Protein AF-A0AB34GG21-F1 (afdb_monomer_lite)

Foldseek 3Di:
DDWDWPPPDPDTHTDDDDDPPQQFPDPDDVCVVVPVPPDDDDDPDDDDDDDDPDDDDQQAAWDDWDADPPQQWIWTFGQQQKIWIWHAFQAKDWAHAAEAEAELCPVPPDDDDPDDDDTHTDPGTTIDGGTTGTRYIYHYPPRHGWPDWDDDVVQQWIWIDGPRGIDIDRPPD

Radius of gyration: 18.54 Å; chains: 1; bounding box: 62×38×42 Å

InterPro domains:
  IPR000664 Lethal(2) giant larvae protein [PR00962] (70-88)
  IPR000664 Lethal(2) giant larvae protein [PR00962] (107-126)
  IPR000664 Lethal(2) giant larvae protein [PR00962] (148-172)

Organism: Eschrichtius robustus (NCBI:txid9764)

pLDDT: mean 85.98, std 15.11, range [36.28, 97.5]

Structure (mmCIF, N/CA/C/O backbone):
data_AF-A0AB34GG21-F1
#
_entry.id   AF-A0AB34GG21-F1
#
loop_
_atom_site.group_PDB
_atom_site.id
_atom_site.type_symbol
_atom_site.label_atom_id
_atom_site.label_alt_id
_atom_site.label_comp_id
_atom_site.label_asym_id
_atom_site.label_entity_id
_atom_site.label_seq_id
_atom_site.pdbx_PDB_ins_code
_atom_site.Cartn_x
_atom_site.Cartn_y
_atom_site.Cartn_z
_atom_site.occupancy
_atom_site.B_iso_or_equiv
_atom_site.auth_seq_id
_atom_site.auth_comp_id
_atom_site.auth_asym_id
_atom_site.auth_atom_id
_atom_site.pdbx_PDB_model_num
ATOM 1 N N . MET A 1 1 ? 7.848 -1.510 3.345 1.00 89.69 1 MET A N 1
ATOM 2 C CA . MET A 1 1 ? 8.466 -1.382 2.002 1.00 89.69 1 MET A CA 1
ATOM 3 C C . MET A 1 1 ? 7.875 -2.410 1.040 1.00 89.69 1 MET A C 1
ATOM 5 O O . MET A 1 1 ? 7.811 -3.578 1.404 1.00 89.69 1 MET A O 1
ATOM 9 N N . VAL A 1 2 ? 7.482 -2.003 -0.171 1.00 95.12 2 VAL A N 1
ATOM 10 C CA . VAL A 1 2 ? 7.016 -2.914 -1.241 1.00 95.12 2 VAL A CA 1
ATOM 11 C C . VAL A 1 2 ? 8.140 -3.116 -2.265 1.00 95.12 2 VAL A C 1
ATOM 13 O O . VAL A 1 2 ? 8.852 -2.170 -2.598 1.00 95.12 2 VAL A O 1
ATOM 16 N N . ARG A 1 3 ? 8.326 -4.349 -2.754 1.00 96.00 3 ARG A N 1
ATOM 17 C CA . ARG A 1 3 ? 9.293 -4.687 -3.814 1.00 96.00 3 ARG A CA 1
ATOM 18 C C . ARG A 1 3 ? 8.561 -5.224 -5.033 1.00 96.00 3 ARG A C 1
ATOM 20 O O . ARG A 1 3 ? 7.741 -6.128 -4.897 1.00 96.00 3 ARG A O 1
ATOM 27 N N . PHE A 1 4 ? 8.905 -4.696 -6.196 1.00 96.88 4 PHE A N 1
ATOM 28 C CA . PHE A 1 4 ? 8.400 -5.145 -7.483 1.00 96.88 4 PHE A CA 1
ATOM 29 C C . PHE A 1 4 ? 9.451 -6.038 -8.114 1.00 96.88 4 PHE A C 1
ATOM 31 O O . PHE A 1 4 ? 10.586 -5.609 -8.321 1.00 96.88 4 PHE A O 1
ATOM 38 N N . TRP A 1 5 ? 9.071 -7.275 -8.391 1.00 97.31 5 TRP A N 1
ATOM 39 C CA . TRP A 1 5 ? 9.948 -8.275 -8.976 1.00 97.31 5 TRP A CA 1
ATOM 40 C C . TRP A 1 5 ? 9.419 -8.665 -10.347 1.00 97.31 5 TRP A C 1
ATOM 42 O O . TRP A 1 5 ? 8.212 -8.843 -10.515 1.00 97.31 5 TRP A O 1
ATOM 52 N N . ASP A 1 6 ? 10.319 -8.833 -11.306 1.00 96.81 6 ASP A N 1
ATOM 53 C CA . ASP A 1 6 ? 10.001 -9.517 -12.547 1.00 96.81 6 ASP A CA 1
ATOM 54 C C . ASP A 1 6 ? 9.873 -11.014 -12.261 1.00 96.81 6 ASP A C 1
ATOM 56 O O . ASP A 1 6 ? 10.855 -11.677 -11.929 1.00 96.81 6 ASP A O 1
ATOM 60 N N . ALA A 1 7 ? 8.649 -11.524 -12.364 1.00 95.88 7 ALA A N 1
ATOM 61 C CA . ALA A 1 7 ? 8.321 -12.939 -12.212 1.00 95.88 7 ALA A CA 1
ATOM 62 C C . ALA A 1 7 ? 7.930 -13.599 -13.546 1.00 95.88 7 ALA A C 1
ATOM 64 O O . ALA A 1 7 ? 7.325 -14.668 -13.548 1.00 95.88 7 ALA A O 1
ATOM 65 N N . SER A 1 8 ? 8.229 -12.960 -14.683 1.00 95.31 8 SER A N 1
ATOM 66 C CA . SER A 1 8 ? 7.887 -13.478 -16.013 1.00 95.31 8 SER A CA 1
ATOM 67 C C . SER A 1 8 ? 8.799 -14.619 -16.481 1.00 95.31 8 SER A C 1
ATOM 69 O O . SER A 1 8 ? 8.388 -15.439 -17.302 1.00 95.31 8 SER A O 1
ATOM 71 N N . GLY A 1 9 ? 10.032 -14.673 -15.969 1.00 93.69 9 GLY A N 1
ATOM 72 C CA . GLY A 1 9 ? 11.064 -15.622 -16.381 1.00 93.69 9 GLY A CA 1
ATOM 73 C C . GLY A 1 9 ? 11.494 -16.604 -15.289 1.00 93.69 9 GLY A C 1
ATOM 74 O O . GLY A 1 9 ? 10.813 -16.818 -14.292 1.00 93.69 9 GLY A O 1
ATOM 75 N N . MET A 1 10 ? 12.672 -17.206 -15.486 1.00 93.56 10 MET A N 1
ATOM 76 C CA . MET A 1 10 ? 13.282 -18.136 -14.521 1.00 93.56 10 MET A CA 1
ATOM 77 C C . MET A 1 10 ? 14.021 -17.431 -13.372 1.00 93.56 10 MET A C 1
ATOM 79 O O . MET A 1 10 ? 14.288 -18.050 -12.344 1.00 93.56 10 MET A O 1
ATOM 83 N N . CYS A 1 11 ? 14.356 -16.149 -13.540 1.00 94.06 11 CYS A N 1
ATOM 84 C CA . CYS A 1 11 ? 15.059 -15.343 -12.545 1.00 94.06 11 CYS A CA 1
ATOM 85 C C . CYS A 1 11 ? 14.119 -14.277 -11.980 1.00 94.06 11 CYS A C 1
ATOM 87 O O . CYS A 1 11 ? 13.489 -13.558 -12.750 1.00 94.06 11 CYS A O 1
ATOM 89 N N . LEU A 1 12 ? 14.087 -14.132 -10.653 1.00 95.25 12 LEU A N 1
ATOM 90 C CA . LEU A 1 12 ? 13.394 -13.030 -9.985 1.00 95.25 12 LEU A CA 1
ATOM 91 C C . LEU A 1 12 ? 14.312 -11.809 -9.924 1.00 95.25 12 LEU A C 1
ATOM 93 O O . LEU A 1 12 ? 15.219 -11.745 -9.092 1.00 95.25 12 LEU A O 1
ATOM 97 N N . LEU A 1 13 ? 14.083 -10.846 -10.813 1.00 96.31 13 LEU A N 1
ATOM 98 C CA . LEU A 1 13 ? 14.855 -9.603 -10.868 1.00 96.31 13 LEU A CA 1
ATOM 99 C C . LEU A 1 13 ? 14.106 -8.488 -10.140 1.00 96.31 13 LEU A C 1
ATOM 101 O O . LEU A 1 13 ? 12.915 -8.291 -10.363 1.00 96.31 13 LEU A O 1
ATOM 105 N N . LEU A 1 14 ? 14.789 -7.755 -9.258 1.00 95.50 14 LEU A N 1
ATOM 106 C CA . LEU A 1 14 ? 14.197 -6.595 -8.591 1.00 95.50 14 LEU A CA 1
ATOM 107 C C . LEU A 1 14 ? 14.077 -5.447 -9.599 1.00 95.50 14 LEU A C 1
ATOM 109 O O . LEU A 1 14 ? 15.091 -4.975 -10.105 1.00 95.50 14 LEU A O 1
ATOM 113 N N . LEU A 1 15 ? 12.852 -4.992 -9.856 1.00 96.00 15 LEU A N 1
ATOM 114 C CA . LEU A 1 15 ? 12.556 -3.893 -10.777 1.00 96.00 15 LEU A CA 1
ATOM 115 C C . LEU A 1 15 ? 12.484 -2.549 -10.054 1.00 96.00 15 LEU A C 1
ATOM 117 O O . LEU A 1 15 ? 13.049 -1.562 -10.510 1.00 96.00 15 LEU A O 1
ATOM 121 N N . TYR A 1 16 ? 11.781 -2.509 -8.920 1.00 95.31 16 TYR A N 1
ATOM 122 C CA . TYR A 1 16 ? 11.520 -1.267 -8.196 1.00 95.31 16 TYR A CA 1
ATOM 123 C C . TYR A 1 16 ? 11.315 -1.514 -6.696 1.00 95.31 16 TYR A C 1
ATOM 125 O O . TYR A 1 16 ? 10.812 -2.560 -6.268 1.00 95.31 16 TYR A O 1
ATOM 133 N N . LYS A 1 17 ? 11.708 -0.530 -5.884 1.00 94.50 17 LYS A N 1
ATOM 134 C CA . LYS A 1 17 ? 11.555 -0.508 -4.426 1.00 94.50 17 LYS A CA 1
ATOM 135 C C . LYS A 1 17 ? 10.730 0.719 -4.047 1.00 94.50 17 LYS A C 1
ATOM 137 O O . LYS A 1 17 ? 11.189 1.841 -4.208 1.00 94.50 17 LYS A O 1
ATOM 142 N N . LEU A 1 18 ? 9.564 0.483 -3.456 1.00 93.88 18 LEU A N 1
ATOM 143 C CA . LEU A 1 18 ? 8.730 1.528 -2.873 1.00 93.88 18 LEU A CA 1
ATOM 144 C C . LEU A 1 18 ? 8.987 1.620 -1.368 1.00 93.88 18 LEU A C 1
ATOM 146 O O . LEU A 1 18 ? 8.683 0.684 -0.610 1.00 93.88 18 LEU A O 1
ATOM 150 N N . SER A 1 19 ? 9.513 2.763 -0.931 1.00 91.25 19 SER A N 1
ATOM 151 C CA . SER A 1 19 ? 9.558 3.110 0.486 1.00 91.25 19 SER A CA 1
ATOM 152 C C . SER A 1 19 ? 8.229 3.713 0.908 1.00 91.25 19 SER A C 1
ATOM 154 O O . SER A 1 19 ? 7.774 4.704 0.362 1.00 91.25 19 SER A O 1
ATOM 156 N N . THR A 1 20 ? 7.604 3.107 1.907 1.00 86.38 20 THR A N 1
ATOM 157 C CA . THR A 1 20 ? 6.318 3.560 2.437 1.00 86.38 20 THR A CA 1
ATOM 158 C C . THR A 1 20 ? 6.515 4.408 3.704 1.00 86.38 20 THR A C 1
ATOM 160 O O . THR A 1 20 ? 5.563 4.918 4.271 1.00 86.38 20 THR A O 1
ATOM 163 N N . VAL A 1 21 ? 7.745 4.581 4.183 1.00 86.00 21 VAL A N 1
ATOM 164 C CA . VAL A 1 21 ? 8.029 5.306 5.433 1.00 86.00 21 VAL A CA 1
ATOM 165 C C . VAL A 1 21 ? 7.921 6.825 5.284 1.00 86.00 21 VAL A C 1
ATOM 167 O O . VAL A 1 21 ? 7.559 7.489 6.243 1.00 86.00 21 VAL A O 1
ATOM 170 N N . GLN A 1 22 ? 8.161 7.362 4.084 1.00 82.19 22 GLN A N 1
ATOM 171 C CA . GLN A 1 22 ? 8.333 8.803 3.830 1.00 82.19 22 GLN A CA 1
ATOM 172 C C . GLN A 1 22 ? 7.126 9.681 4.203 1.00 82.19 22 GLN A C 1
ATOM 174 O O . GLN A 1 22 ? 7.270 10.887 4.352 1.00 82.19 22 GLN A O 1
ATOM 179 N N . VAL A 1 23 ? 5.943 9.086 4.357 1.00 83.25 23 VAL A N 1
ATOM 180 C CA . VAL A 1 23 ? 4.718 9.799 4.749 1.00 83.25 23 VAL A CA 1
ATOM 181 C C . VAL A 1 23 ? 4.548 9.951 6.263 1.00 83.25 23 VAL A C 1
ATOM 183 O O . VAL A 1 23 ? 3.614 10.625 6.686 1.00 83.25 23 VAL A O 1
ATOM 186 N N . PHE A 1 24 ? 5.415 9.344 7.081 1.00 84.94 24 PHE A N 1
ATOM 187 C CA . PHE A 1 24 ? 5.399 9.508 8.537 1.00 84.94 24 PHE A CA 1
ATOM 188 C C . PHE A 1 24 ? 6.595 10.293 9.025 1.00 84.94 24 PHE A C 1
ATOM 190 O O . PHE A 1 24 ? 7.689 10.222 8.465 1.00 84.94 24 PHE A O 1
ATOM 197 N N . LEU A 1 25 ? 6.382 10.952 10.157 1.00 78.94 25 LEU A N 1
ATOM 198 C CA . LEU A 1 25 ? 7.449 11.476 10.981 1.00 78.94 25 LEU A CA 1
ATOM 199 C C . LEU A 1 25 ? 8.193 10.295 11.605 1.00 78.94 25 LEU A C 1
ATOM 201 O O . LEU A 1 25 ? 7.821 9.771 12.653 1.00 78.94 25 LEU A O 1
ATOM 205 N N . THR A 1 26 ? 9.252 9.846 10.945 1.00 63.78 26 THR A N 1
ATOM 206 C CA . THR A 1 26 ? 10.266 9.038 11.610 1.00 63.78 26 THR A CA 1
ATOM 207 C C . THR A 1 26 ? 11.125 9.958 12.463 1.00 63.78 26 THR A C 1
ATOM 209 O O . THR A 1 26 ? 11.638 10.944 11.949 1.00 63.78 26 THR A O 1
ATOM 212 N N . ASN A 1 27 ? 11.379 9.597 13.725 1.00 51.44 27 ASN A N 1
ATOM 213 C CA . ASN A 1 27 ? 12.387 10.246 14.590 1.00 51.44 27 ASN A CA 1
ATOM 214 C C . ASN A 1 27 ? 13.830 10.144 14.042 1.00 51.44 27 ASN A C 1
ATOM 216 O O . ASN A 1 27 ? 14.798 10.405 14.747 1.00 51.44 27 ASN A O 1
ATOM 220 N N . THR A 1 28 ? 13.987 9.696 12.802 1.00 45.62 28 THR A N 1
ATOM 221 C CA . THR A 1 28 ? 15.241 9.611 12.077 1.00 45.62 28 THR A CA 1
ATOM 222 C C . THR A 1 28 ? 15.308 10.831 11.173 1.00 45.62 28 THR A C 1
ATOM 224 O O . THR A 1 28 ? 14.903 10.787 10.012 1.00 45.62 28 THR A O 1
ATOM 227 N N . ASP A 1 29 ? 15.793 11.941 11.724 1.00 36.28 29 ASP A N 1
ATOM 228 C CA . ASP A 1 29 ? 16.274 13.033 10.892 1.00 36.28 29 ASP A CA 1
ATOM 229 C C . ASP A 1 29 ? 17.325 12.459 9.922 1.00 36.28 29 ASP A C 1
ATOM 231 O O . ASP A 1 29 ? 18.296 11.833 10.367 1.00 36.28 29 ASP A O 1
ATOM 235 N N . PRO A 1 30 ? 17.199 12.658 8.598 1.00 46.41 30 PRO A N 1
ATOM 236 C CA . PRO A 1 30 ? 18.233 12.233 7.656 1.00 46.41 30 PRO A CA 1
ATOM 237 C C . PRO A 1 30 ? 19.583 12.920 7.937 1.00 46.41 30 PRO A C 1
ATOM 239 O O . PRO A 1 30 ? 20.629 12.417 7.517 1.00 46.41 30 PRO A O 1
ATOM 242 N N . SER A 1 31 ? 19.587 14.028 8.692 1.00 38.97 31 SER A N 1
ATOM 243 C CA . SER A 1 31 ? 20.798 14.740 9.100 1.00 38.97 31 SER A CA 1
ATOM 244 C C . SER A 1 31 ? 21.644 14.008 10.142 1.00 38.97 31 SER A C 1
ATOM 246 O O . SER A 1 31 ? 22.850 14.227 10.146 1.00 38.97 31 SER A O 1
ATOM 248 N N . GLU A 1 32 ? 21.106 13.078 10.940 1.00 39.16 32 GLU A N 1
ATOM 249 C CA . GLU A 1 32 ? 21.939 12.307 11.886 1.00 39.16 32 GLU A CA 1
ATOM 250 C C . GLU A 1 32 ? 22.839 11.272 11.185 1.00 39.16 32 GLU A C 1
ATOM 252 O O . GLU A 1 32 ? 23.802 10.782 11.770 1.00 39.16 32 GLU A O 1
ATOM 257 N N . SER A 1 33 ? 22.595 10.982 9.900 1.00 42.91 33 SER A N 1
ATOM 258 C CA . SER A 1 33 ? 23.515 10.175 9.084 1.00 42.91 33 SER A CA 1
ATOM 259 C C . SER A 1 33 ? 24.658 10.985 8.456 1.00 42.91 33 SER A C 1
ATOM 261 O O . SER A 1 33 ? 25.633 10.400 7.986 1.00 42.91 33 SER A O 1
ATOM 263 N N . LEU A 1 34 ? 24.569 12.322 8.469 1.00 40.19 34 LEU A N 1
ATOM 264 C CA . LEU A 1 34 ? 25.547 13.223 7.845 1.00 40.19 34 LEU A CA 1
ATOM 265 C C . LEU A 1 34 ? 26.278 14.136 8.844 1.00 40.19 34 LEU A C 1
ATOM 267 O O . LEU A 1 34 ? 27.297 14.720 8.488 1.00 40.19 34 LEU A O 1
ATOM 271 N N . THR A 1 35 ? 25.861 14.204 10.112 1.00 40.12 35 THR A N 1
ATOM 272 C CA . THR A 1 35 ? 26.592 14.923 11.177 1.00 40.12 35 THR A CA 1
ATOM 273 C C . THR A 1 35 ? 27.432 14.015 12.079 1.00 40.12 35 THR A C 1
ATOM 275 O O . THR A 1 35 ? 27.603 14.291 13.260 1.00 40.12 35 THR A O 1
ATOM 278 N N . ALA A 1 36 ? 28.054 12.981 11.508 1.00 40.88 36 ALA A N 1
ATOM 279 C CA . ALA A 1 36 ? 29.342 12.475 12.006 1.00 40.88 36 ALA A CA 1
ATOM 280 C C . ALA A 1 36 ? 30.531 13.191 11.327 1.00 40.88 36 ALA A C 1
ATOM 282 O O . ALA A 1 36 ? 31.670 12.734 11.374 1.00 40.88 36 ALA A O 1
ATOM 283 N N . GLN A 1 37 ? 30.286 14.323 10.661 1.00 45.41 37 GLN A N 1
ATOM 284 C CA . GLN A 1 37 ? 31.323 15.142 10.045 1.00 45.41 37 GLN A CA 1
ATOM 285 C C . GLN A 1 37 ? 31.981 16.025 11.114 1.00 45.41 37 GLN A C 1
ATOM 287 O O . GLN A 1 37 ? 31.679 17.209 11.242 1.00 45.41 37 GLN A O 1
ATOM 292 N N . GLY A 1 38 ? 32.849 15.429 11.935 1.00 46.41 38 GLY A N 1
ATOM 293 C CA . GLY A 1 38 ? 33.494 16.182 13.008 1.00 46.41 38 GLY A CA 1
ATOM 294 C C . GLY A 1 38 ? 34.462 15.449 13.929 1.00 46.41 38 GLY A C 1
ATOM 295 O O . GLY A 1 38 ? 34.803 16.033 14.950 1.00 46.41 38 GLY A O 1
ATOM 296 N N . GLN A 1 39 ? 34.922 14.233 13.619 1.00 41.88 39 GLN A N 1
ATOM 297 C CA . GLN A 1 39 ? 36.098 13.656 14.276 1.00 41.88 39 GLN A CA 1
ATOM 298 C C . GLN A 1 39 ? 36.874 12.764 13.300 1.00 41.88 39 GLN A C 1
ATOM 300 O O . GLN A 1 39 ? 36.318 11.949 12.573 1.00 41.88 39 GLN A O 1
ATOM 305 N N . ASP A 1 40 ? 38.166 13.035 13.248 1.00 57.38 40 ASP A N 1
ATOM 306 C CA . ASP A 1 40 ? 39.187 12.494 12.366 1.00 57.38 40 ASP A CA 1
ATOM 307 C C . ASP A 1 40 ? 39.399 10.994 12.650 1.00 57.38 40 ASP A C 1
ATOM 309 O O . ASP A 1 40 ? 40.005 10.662 13.662 1.00 57.38 40 ASP A O 1
ATOM 313 N N . GLU A 1 41 ? 38.897 10.074 11.813 1.00 51.22 41 GLU A N 1
ATOM 314 C CA . GLU A 1 41 ? 39.297 8.660 11.898 1.00 51.22 41 GLU A CA 1
ATOM 315 C C . GLU A 1 41 ? 39.078 7.890 10.584 1.00 51.22 41 GLU A C 1
ATOM 317 O O . GLU A 1 41 ? 37.979 7.781 10.039 1.00 51.22 41 GLU A O 1
ATOM 322 N N . TRP A 1 42 ? 40.168 7.326 10.063 1.00 64.94 42 TRP A N 1
ATOM 323 C CA . TRP A 1 42 ? 40.187 6.417 8.923 1.00 64.94 42 TRP A CA 1
ATOM 324 C C . TRP A 1 42 ? 39.315 5.182 9.175 1.00 64.94 42 TRP A C 1
ATOM 326 O O . TRP A 1 42 ? 39.759 4.212 9.786 1.00 64.94 42 TRP A O 1
ATOM 336 N N . SER A 1 43 ? 38.112 5.163 8.610 1.00 55.28 43 SER A N 1
ATOM 337 C CA . SER A 1 43 ? 37.335 3.935 8.456 1.00 55.28 43 SER A CA 1
ATOM 338 C C . SER A 1 43 ? 37.070 3.677 6.977 1.00 55.28 43 SER A C 1
ATOM 340 O O . SER A 1 43 ? 36.202 4.289 6.368 1.00 55.28 43 SER A O 1
ATOM 342 N N . LEU A 1 44 ? 37.793 2.712 6.399 1.00 74.75 44 LEU A N 1
ATOM 343 C CA . LEU A 1 44 ? 37.516 2.152 5.063 1.00 74.75 44 LEU A CA 1
ATOM 344 C C . LEU A 1 44 ? 36.237 1.289 5.040 1.00 74.75 44 LEU A C 1
ATOM 346 O O . LEU A 1 44 ? 35.942 0.614 4.054 1.00 74.75 44 LEU A O 1
ATOM 350 N N . LEU A 1 45 ? 35.507 1.249 6.155 1.00 78.50 45 LEU A N 1
ATOM 351 C CA . LEU A 1 45 ? 34.291 0.474 6.307 1.00 78.50 45 LEU A CA 1
ATOM 352 C C . LEU A 1 45 ? 33.137 1.219 5.642 1.00 78.50 45 LEU A C 1
ATOM 354 O O . LEU A 1 45 ? 32.579 2.165 6.190 1.00 78.50 45 LEU A O 1
ATOM 358 N N . CYS A 1 46 ? 32.758 0.753 4.459 1.00 80.31 46 CYS A N 1
ATOM 359 C CA . CYS A 1 46 ? 31.543 1.185 3.785 1.00 80.31 46 CYS A CA 1
ATOM 360 C C . CYS A 1 46 ? 30.441 0.149 4.028 1.00 80.31 46 CYS A C 1
ATOM 362 O O . CYS A 1 46 ? 30.645 -1.045 3.791 1.00 80.31 46 CYS A O 1
ATOM 364 N N . LYS A 1 47 ? 29.260 0.591 4.479 1.00 83.19 47 LYS A N 1
ATOM 365 C CA . LYS A 1 47 ? 28.082 -0.280 4.577 1.00 83.19 47 LYS A CA 1
ATOM 366 C C . LYS A 1 47 ? 27.702 -0.735 3.166 1.00 83.19 47 LYS A C 1
ATOM 368 O O . LYS A 1 47 ? 27.316 0.077 2.331 1.00 83.19 47 LYS A O 1
ATOM 373 N N . VAL A 1 48 ? 27.832 -2.033 2.909 1.00 88.94 48 VAL A N 1
ATOM 374 C CA . VAL A 1 48 ? 27.474 -2.670 1.636 1.00 88.94 48 VAL A CA 1
ATOM 375 C C . VAL A 1 48 ? 26.342 -3.668 1.839 1.00 88.94 48 VAL A C 1
ATOM 377 O O . VAL A 1 48 ? 26.146 -4.204 2.930 1.00 88.94 48 VAL A O 1
ATOM 380 N N . GLY A 1 49 ? 25.609 -3.943 0.763 1.00 89.00 49 GLY A N 1
ATOM 381 C CA . GLY A 1 49 ? 24.451 -4.829 0.797 1.00 89.00 49 GLY A CA 1
ATOM 382 C C . GLY A 1 49 ? 23.190 -4.155 1.341 1.00 89.00 49 GLY A C 1
ATOM 383 O O . GLY A 1 49 ? 23.168 -2.973 1.673 1.00 89.00 49 GLY A O 1
ATOM 384 N N . SER A 1 50 ? 22.105 -4.926 1.378 1.00 86.06 50 SER A N 1
ATOM 385 C CA . SER A 1 50 ? 20.761 -4.441 1.720 1.00 86.06 50 SER A CA 1
ATOM 386 C C . SER A 1 50 ? 20.076 -5.265 2.811 1.00 86.06 50 SER A C 1
ATOM 388 O O . SER A 1 50 ? 18.865 -5.142 2.994 1.00 86.06 50 SER A O 1
ATOM 390 N N . PHE A 1 51 ? 20.813 -6.173 3.453 1.00 89.31 51 PHE A N 1
ATOM 391 C CA . PHE A 1 51 ? 20.306 -6.959 4.571 1.00 89.31 51 PHE A CA 1
ATOM 392 C C . PHE A 1 51 ? 20.322 -6.097 5.832 1.00 89.31 51 PHE A C 1
ATOM 394 O O . PHE A 1 51 ? 21.352 -5.511 6.163 1.00 89.31 51 PHE A O 1
ATOM 401 N N . ASP A 1 52 ? 19.182 -6.039 6.511 1.00 85.81 52 ASP A N 1
ATOM 402 C CA . ASP A 1 52 ? 19.043 -5.407 7.815 1.00 85.81 52 ASP A CA 1
ATOM 403 C C . ASP A 1 52 ? 18.618 -6.482 8.827 1.00 85.81 52 ASP A C 1
ATOM 405 O O . ASP A 1 52 ? 17.568 -7.101 8.629 1.00 85.81 52 ASP A O 1
ATOM 409 N N . PRO A 1 53 ? 19.433 -6.783 9.855 1.00 88.31 53 PRO A N 1
ATOM 410 C CA . PRO A 1 53 ? 19.062 -7.747 10.886 1.00 88.31 53 PRO A CA 1
ATOM 411 C C . PRO A 1 53 ? 18.029 -7.194 11.877 1.00 88.31 53 PRO A C 1
ATOM 413 O O . PRO A 1 53 ? 17.494 -7.965 12.676 1.00 88.31 53 PRO A O 1
ATOM 416 N N . HIS A 1 54 ? 17.773 -5.884 11.872 1.00 84.69 54 HIS A N 1
ATOM 417 C CA . HIS A 1 54 ? 16.853 -5.250 12.802 1.00 84.69 54 HIS A CA 1
ATOM 418 C C . HIS A 1 54 ? 15.422 -5.276 12.260 1.00 84.69 54 HIS A C 1
ATOM 420 O O . HIS A 1 54 ? 15.170 -5.079 11.072 1.00 84.69 54 HIS A O 1
ATOM 426 N N . SER A 1 55 ? 14.468 -5.547 13.151 1.00 74.00 55 SER A N 1
ATOM 427 C CA . SER A 1 55 ? 13.052 -5.365 12.849 1.00 74.00 55 SER A CA 1
ATOM 428 C C . SER A 1 55 ? 12.690 -3.914 13.129 1.00 74.00 55 SER A C 1
ATOM 430 O O . SER A 1 55 ? 12.760 -3.483 14.279 1.00 74.00 55 SER A O 1
ATOM 432 N N . ASP A 1 56 ? 12.280 -3.194 12.090 1.00 80.69 56 ASP A N 1
ATOM 433 C CA . ASP A 1 56 ? 11.675 -1.868 12.208 1.00 80.69 56 ASP A CA 1
ATOM 434 C C . ASP A 1 56 ? 10.317 -1.927 12.941 1.00 80.69 56 ASP A C 1
ATOM 436 O O . ASP A 1 56 ? 9.841 -2.996 13.347 1.00 80.69 56 ASP A O 1
ATOM 440 N N . ASP A 1 57 ? 9.674 -0.765 13.075 1.00 86.50 57 ASP A N 1
ATOM 441 C CA . ASP A 1 57 ? 8.342 -0.609 13.660 1.00 86.50 57 ASP A CA 1
ATOM 442 C C . ASP A 1 57 ? 7.304 -1.561 13.008 1.00 86.50 57 ASP A C 1
ATOM 444 O O . ASP A 1 57 ? 7.020 -1.449 11.805 1.00 86.50 57 ASP A O 1
ATOM 448 N N . PRO A 1 58 ? 6.691 -2.488 13.777 1.00 87.62 58 PRO A N 1
ATOM 449 C CA . PRO A 1 58 ? 5.727 -3.458 13.254 1.00 87.62 58 PRO A CA 1
ATOM 450 C C . PRO A 1 58 ? 4.459 -2.814 12.671 1.00 87.62 58 PRO A C 1
ATOM 452 O O . PRO A 1 58 ? 3.784 -3.438 11.840 1.00 87.62 58 PRO A O 1
ATOM 455 N N . GLN A 1 59 ? 4.146 -1.568 13.047 1.00 89.12 59 GLN A N 1
ATOM 456 C CA . GLN A 1 59 ? 3.012 -0.812 12.512 1.00 89.12 59 GLN A CA 1
ATOM 457 C C . GLN A 1 59 ? 3.119 -0.576 11.001 1.00 89.12 59 GLN A C 1
ATOM 459 O O . GLN A 1 59 ? 2.107 -0.537 10.295 1.00 89.12 59 GLN A O 1
ATOM 464 N N . LEU A 1 60 ? 4.349 -0.482 10.488 1.00 89.88 60 LEU A N 1
ATOM 465 C CA . LEU A 1 60 ? 4.652 -0.285 9.070 1.00 89.88 60 LEU A CA 1
ATOM 466 C C . LEU A 1 60 ? 4.639 -1.589 8.258 1.00 89.88 60 LEU A C 1
ATOM 468 O O . LEU A 1 60 ? 4.812 -1.556 7.033 1.00 89.88 60 LEU A O 1
ATOM 472 N N . GLY A 1 61 ? 4.444 -2.733 8.919 1.00 92.56 61 GLY A N 1
ATOM 473 C CA . GLY A 1 61 ? 4.337 -4.037 8.276 1.00 92.56 61 GLY A CA 1
ATOM 474 C C . GLY A 1 61 ? 3.200 -4.053 7.258 1.00 92.56 61 GLY A C 1
ATOM 475 O O . GLY A 1 61 ? 2.062 -3.730 7.582 1.00 92.56 61 GLY A O 1
ATOM 476 N N . ILE A 1 62 ? 3.500 -4.410 6.011 1.00 95.00 62 ILE A N 1
ATOM 477 C CA . ILE A 1 62 ? 2.507 -4.428 4.931 1.00 95.00 62 ILE A CA 1
ATOM 478 C C . ILE A 1 62 ? 1.704 -5.724 5.004 1.00 95.00 62 ILE A C 1
ATOM 480 O O . ILE A 1 62 ? 2.274 -6.811 4.980 1.00 95.00 62 ILE A O 1
ATOM 484 N N . GLN A 1 63 ? 0.382 -5.591 5.054 1.00 96.19 63 GLN A N 1
ATOM 485 C CA . GLN A 1 63 ? -0.565 -6.696 5.188 1.00 96.19 63 GLN A CA 1
ATOM 486 C C . GLN A 1 63 ? -1.244 -7.033 3.863 1.00 96.19 63 GLN A C 1
ATOM 488 O O . GLN A 1 63 ? -1.423 -8.209 3.540 1.00 96.19 63 GLN A O 1
ATOM 493 N N . LYS A 1 64 ? -1.626 -6.009 3.087 1.00 97.19 64 LYS A N 1
ATOM 494 C CA . LYS A 1 64 ? -2.303 -6.162 1.791 1.00 97.19 64 LYS A CA 1
ATOM 495 C C . LYS A 1 64 ? -1.731 -5.201 0.762 1.00 97.19 64 LYS A C 1
ATOM 497 O O . LYS A 1 64 ? -1.315 -4.094 1.095 1.00 97.19 64 LYS A O 1
ATOM 502 N N . ILE A 1 65 ? -1.725 -5.643 -0.491 1.00 97.50 65 ILE A N 1
ATOM 503 C CA . ILE A 1 65 ? -1.275 -4.871 -1.648 1.00 97.50 65 ILE A CA 1
ATOM 504 C C . ILE A 1 65 ? -2.268 -5.130 -2.778 1.00 97.50 65 ILE A C 1
ATOM 506 O O . ILE A 1 65 ? -2.640 -6.279 -3.014 1.00 97.50 65 ILE A O 1
ATOM 510 N N . PHE A 1 66 ? -2.667 -4.081 -3.488 1.00 97.38 66 PHE A N 1
ATOM 511 C CA . PHE A 1 66 ? -3.468 -4.178 -4.699 1.00 97.38 66 PHE A CA 1
ATOM 512 C C . PHE A 1 66 ? -2.907 -3.235 -5.763 1.00 97.38 66 PHE A C 1
ATOM 514 O O . PHE A 1 66 ? -2.738 -2.052 -5.497 1.00 97.38 66 PHE A O 1
ATOM 521 N N . LEU A 1 67 ? -2.639 -3.739 -6.970 1.00 97.12 67 LEU A N 1
ATOM 522 C CA . LEU A 1 67 ? -2.119 -2.952 -8.091 1.00 97.12 67 LEU A CA 1
ATOM 523 C C . LEU A 1 67 ? -3.075 -3.036 -9.284 1.00 97.12 67 LEU A C 1
ATOM 525 O O . LEU A 1 67 ? -3.309 -4.120 -9.822 1.00 97.12 67 LEU A O 1
ATOM 529 N N . CYS A 1 68 ? -3.577 -1.893 -9.747 1.00 96.38 68 CYS A N 1
ATOM 530 C CA . CYS A 1 68 ? -4.278 -1.802 -11.019 1.00 96.38 68 CYS A CA 1
ATOM 531 C C . CYS A 1 68 ? -3.286 -1.528 -12.152 1.00 96.38 68 CYS A C 1
ATOM 533 O O . CYS A 1 68 ? -2.852 -0.400 -12.368 1.00 96.38 68 CYS A O 1
ATOM 535 N N . LYS A 1 69 ? -2.982 -2.561 -12.940 1.00 94.00 69 LYS A N 1
ATOM 536 C CA . LYS A 1 69 ? -2.056 -2.462 -14.082 1.00 94.00 69 LYS A CA 1
ATOM 537 C C . LYS A 1 69 ? -2.505 -1.517 -15.208 1.00 94.00 69 LYS A C 1
ATOM 539 O O . LYS A 1 69 ? -1.700 -1.210 -16.074 1.00 94.00 69 LYS A O 1
ATOM 544 N N . TYR A 1 70 ? -3.785 -1.138 -15.247 1.00 94.56 70 TYR A N 1
ATOM 545 C CA . TYR A 1 70 ? -4.337 -0.295 -16.313 1.00 94.56 70 TYR A CA 1
ATOM 546 C C . TYR A 1 70 ? -4.278 1.189 -15.965 1.00 94.56 70 TYR A C 1
ATOM 548 O O . TYR A 1 70 ? -3.936 1.988 -16.824 1.00 94.56 70 TYR A O 1
ATOM 556 N N . SER A 1 71 ? -4.617 1.547 -14.723 1.00 93.56 71 SER A N 1
ATOM 557 C CA . SER A 1 71 ? -4.618 2.942 -14.275 1.00 93.56 71 SER A CA 1
ATOM 558 C C . SER A 1 71 ? -3.322 3.354 -13.582 1.00 93.56 71 SER A C 1
ATOM 560 O O . SER A 1 71 ? -3.138 4.530 -13.328 1.00 93.56 71 SER A O 1
ATOM 562 N N . GLY A 1 72 ? -2.453 2.407 -13.212 1.00 94.12 72 GLY A N 1
ATOM 563 C CA . GLY A 1 72 ? -1.249 2.713 -12.435 1.00 94.12 72 GLY A CA 1
ATOM 564 C C . GLY A 1 72 ? -1.518 2.996 -10.953 1.00 94.12 72 GLY A C 1
ATOM 565 O O . GLY A 1 72 ? -0.604 3.405 -10.247 1.00 94.12 72 GLY A O 1
ATOM 566 N N . TYR A 1 73 ? -2.734 2.739 -10.453 1.00 96.44 73 TYR A N 1
ATOM 567 C CA . TYR A 1 73 ? -3.030 2.875 -9.025 1.00 96.44 73 TYR A CA 1
ATOM 568 C C . TYR A 1 73 ? -2.514 1.681 -8.229 1.00 96.44 73 TYR A C 1
ATOM 570 O O . TYR A 1 73 ? -2.762 0.521 -8.573 1.00 96.44 73 TYR A O 1
ATOM 578 N N . LEU A 1 74 ? -1.858 1.977 -7.117 1.00 97.12 74 LEU A N 1
ATOM 579 C CA . LEU A 1 74 ? -1.386 1.019 -6.134 1.00 97.12 74 LEU A CA 1
ATOM 580 C C . LEU A 1 74 ? -1.998 1.367 -4.782 1.00 97.12 74 LEU A C 1
ATOM 582 O O . LEU A 1 74 ? -1.917 2.502 -4.329 1.00 97.12 74 LEU A O 1
ATOM 586 N N . VAL A 1 75 ? -2.560 0.371 -4.108 1.00 97.25 75 VAL A N 1
ATOM 587 C CA . VAL A 1 75 ? -3.071 0.519 -2.749 1.00 97.25 75 VAL A CA 1
ATOM 588 C C . VAL A 1 75 ? -2.333 -0.437 -1.834 1.00 97.25 75 VAL A C 1
ATOM 590 O O . VAL A 1 75 ? -2.204 -1.628 -2.127 1.00 97.25 75 VAL A O 1
ATOM 593 N N . VAL A 1 76 ? -1.827 0.088 -0.724 1.00 97.25 76 VAL A N 1
ATOM 594 C CA . VAL A 1 76 ? -1.053 -0.671 0.259 1.00 97.25 76 VAL A CA 1
ATOM 595 C C . VAL A 1 76 ? -1.686 -0.485 1.625 1.00 97.25 76 VAL A C 1
ATOM 597 O O . VAL A 1 76 ? -1.935 0.643 2.038 1.00 97.25 76 VAL A O 1
ATOM 600 N N . ALA A 1 77 ? -1.907 -1.586 2.335 1.00 96.75 77 ALA A N 1
ATOM 601 C CA . ALA A 1 77 ? -2.430 -1.567 3.691 1.00 96.75 77 ALA A CA 1
ATOM 602 C C . ALA A 1 77 ? -1.425 -2.140 4.692 1.00 96.75 77 ALA A C 1
ATOM 604 O O . ALA A 1 77 ? -0.725 -3.109 4.378 1.00 96.75 77 ALA A O 1
ATOM 605 N N . THR A 1 78 ? -1.367 -1.568 5.894 1.00 94.12 78 THR A N 1
ATOM 606 C CA . THR A 1 78 ? -0.414 -1.958 6.942 1.00 94.12 78 THR A CA 1
ATOM 607 C C . THR A 1 78 ? -1.076 -2.581 8.174 1.00 94.12 78 THR A C 1
ATOM 609 O O . THR A 1 78 ? -2.299 -2.701 8.272 1.00 94.12 78 THR A O 1
ATOM 612 N N . THR A 1 79 ? -0.246 -3.022 9.121 1.00 93.62 79 THR A N 1
ATOM 613 C CA . THR A 1 79 ? -0.660 -3.621 10.395 1.00 93.62 79 THR A CA 1
ATOM 614 C C . THR A 1 79 ? -1.413 -2.640 11.295 1.00 93.62 79 THR A C 1
ATOM 616 O O . THR A 1 79 ? -2.308 -3.063 12.014 1.00 93.62 79 THR A O 1
ATOM 619 N N . ALA A 1 80 ? -1.093 -1.345 11.256 1.00 92.19 80 ALA A N 1
ATOM 620 C CA . ALA A 1 80 ? -1.712 -0.329 12.116 1.00 92.19 80 ALA A CA 1
ATOM 621 C C . ALA A 1 80 ? -2.958 0.335 11.497 1.00 92.19 80 ALA A C 1
ATOM 623 O O . ALA A 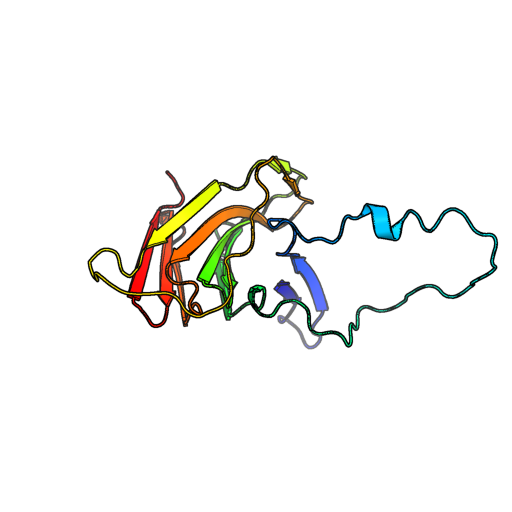1 80 ? -3.249 1.500 11.763 1.00 92.19 80 ALA A O 1
ATOM 624 N N . GLY A 1 81 ? -3.677 -0.367 10.617 1.00 92.56 81 GLY A N 1
ATOM 625 C CA . GLY A 1 81 ? -4.911 0.160 10.028 1.00 92.56 81 GLY A CA 1
ATOM 626 C C . GLY A 1 81 ? -4.707 1.262 8.983 1.00 92.56 81 GLY A C 1
ATOM 627 O O . GLY A 1 81 ? -5.664 1.946 8.638 1.00 92.56 81 GLY A O 1
ATOM 628 N N . GLN A 1 82 ? -3.487 1.463 8.477 1.00 93.94 82 GLN A N 1
ATOM 629 C CA . GLN A 1 82 ? -3.223 2.484 7.459 1.00 93.94 82 GLN A CA 1
ATOM 630 C C . GLN A 1 82 ? -3.458 1.904 6.076 1.00 93.94 82 GLN A C 1
ATOM 632 O O . GLN A 1 82 ? -2.916 0.847 5.750 1.00 93.94 82 GLN A O 1
ATOM 637 N N . VAL A 1 83 ? -4.192 2.628 5.243 1.00 96.00 83 VAL A N 1
ATOM 638 C CA . VAL A 1 83 ? -4.411 2.319 3.833 1.00 96.00 83 VAL A CA 1
ATOM 639 C C . VAL A 1 83 ? -3.925 3.501 3.015 1.00 96.00 83 VAL A C 1
ATOM 641 O O . VAL A 1 83 ? -4.304 4.637 3.262 1.00 96.00 83 VAL A O 1
ATOM 644 N N . ARG A 1 84 ? -3.041 3.248 2.056 1.00 94.81 84 ARG A N 1
ATOM 645 C CA . ARG A 1 84 ? -2.404 4.295 1.255 1.00 94.81 84 ARG A CA 1
ATOM 646 C C . ARG A 1 84 ? -2.683 4.073 -0.196 1.00 94.81 84 ARG A C 1
ATOM 648 O O . ARG A 1 84 ? -2.499 2.957 -0.680 1.00 94.81 84 ARG A O 1
ATOM 655 N N . LEU A 1 85 ? -3.073 5.145 -0.857 1.00 95.88 85 LEU A N 1
ATOM 656 C CA . LEU A 1 85 ? -3.327 5.169 -2.277 1.00 95.88 85 LEU A CA 1
ATOM 657 C C . LEU A 1 85 ? -2.173 5.906 -2.938 1.00 95.88 85 LEU A C 1
ATOM 659 O O . LEU A 1 85 ? -1.797 7.004 -2.525 1.00 95.88 85 LEU A O 1
ATOM 663 N N . LEU A 1 86 ? -1.582 5.244 -3.921 1.00 96.38 86 LEU A N 1
ATOM 664 C CA . LEU A 1 86 ? -0.439 5.723 -4.668 1.00 96.38 86 LEU A CA 1
ATOM 665 C C . LEU A 1 86 ? -0.747 5.669 -6.156 1.00 96.38 86 LEU A C 1
ATOM 667 O O . LEU A 1 86 ? -1.412 4.746 -6.633 1.00 96.38 86 LEU A O 1
ATOM 671 N N . GLU A 1 87 ? -0.207 6.631 -6.882 1.00 95.44 87 GLU A N 1
ATOM 672 C CA . GLU A 1 87 ? -0.254 6.692 -8.336 1.00 95.44 87 GLU A CA 1
ATOM 673 C C . GLU A 1 87 ? 1.166 6.611 -8.889 1.00 95.44 87 GLU A C 1
ATOM 675 O O . GLU A 1 87 ? 2.120 7.059 -8.251 1.00 95.44 87 GLU A O 1
ATOM 680 N N . LEU A 1 88 ? 1.319 5.969 -10.045 1.00 95.81 88 LEU A N 1
ATOM 681 C CA . LEU A 1 88 ? 2.596 5.908 -10.741 1.00 95.81 88 LEU A CA 1
ATOM 682 C C . LEU A 1 88 ? 2.843 7.225 -11.480 1.00 95.81 88 LEU A C 1
ATOM 684 O O . LEU A 1 88 ? 2.047 7.605 -12.333 1.00 95.81 88 LEU A O 1
ATOM 688 N N . ASN A 1 89 ? 3.969 7.865 -11.189 1.00 95.56 89 ASN A N 1
ATOM 689 C CA . ASN A 1 89 ? 4.395 9.101 -11.822 1.00 95.56 89 ASN A CA 1
ATOM 690 C C . ASN A 1 89 ? 5.844 8.990 -12.316 1.00 95.56 89 ASN A C 1
ATOM 692 O O . ASN A 1 89 ? 6.682 8.363 -11.662 1.00 95.56 89 ASN A O 1
ATOM 696 N N . ASP A 1 90 ? 6.135 9.600 -13.462 1.00 95.12 90 ASP A N 1
ATOM 697 C CA . ASP A 1 90 ? 7.456 9.560 -14.103 1.00 95.12 90 ASP A CA 1
ATOM 698 C C . ASP A 1 90 ? 8.384 10.687 -13.619 1.00 95.12 90 ASP A C 1
ATOM 700 O O . ASP A 1 90 ? 9.603 10.600 -13.777 1.00 95.12 90 ASP A O 1
ATOM 704 N N . GLU A 1 91 ? 7.822 11.733 -13.009 1.00 96.06 91 GLU A N 1
ATOM 705 C CA . GLU A 1 91 ? 8.559 12.888 -12.492 1.00 96.06 91 GLU A CA 1
ATOM 706 C C . GLU A 1 91 ? 8.546 12.923 -10.960 1.00 96.06 91 GLU A C 1
ATOM 708 O O . GLU A 1 91 ? 7.663 12.361 -10.310 1.00 96.06 91 GLU A O 1
ATOM 713 N N . GLU A 1 92 ? 9.540 13.585 -10.367 1.00 93.44 92 GLU A N 1
ATOM 714 C CA . GLU A 1 92 ? 9.517 13.886 -8.936 1.00 93.44 92 GLU A CA 1
ATOM 715 C C . GLU A 1 92 ? 8.423 14.912 -8.619 1.00 93.44 92 GLU A C 1
ATOM 717 O O . GLU A 1 92 ? 8.219 15.866 -9.370 1.00 93.44 92 GLU A O 1
ATOM 722 N N . VAL A 1 93 ? 7.730 14.734 -7.494 1.00 94.12 93 VAL A N 1
ATOM 723 C CA . VAL A 1 93 ? 6.670 15.654 -7.058 1.00 94.12 93 VAL A CA 1
ATOM 724 C C . VAL A 1 93 ? 6.828 15.973 -5.581 1.00 94.12 93 VAL A C 1
ATOM 726 O O . VAL A 1 93 ? 7.127 15.105 -4.764 1.00 94.12 93 VAL A O 1
ATOM 729 N N . GLU A 1 94 ? 6.621 17.240 -5.239 1.00 93.50 94 GLU A N 1
ATOM 730 C CA . GLU A 1 94 ? 6.495 17.701 -3.863 1.00 93.50 94 GLU A CA 1
ATOM 731 C C . GLU A 1 94 ? 5.033 18.060 -3.588 1.00 93.50 94 GLU A C 1
ATOM 733 O O . GLU A 1 94 ? 4.507 19.037 -4.123 1.00 93.50 94 GLU A O 1
ATOM 738 N N . HIS A 1 95 ? 4.363 17.258 -2.760 1.00 90.88 95 HIS A N 1
ATOM 739 C CA . HIS A 1 95 ? 2.965 17.487 -2.391 1.00 90.88 95 HIS A CA 1
ATOM 740 C C . HIS A 1 95 ? 2.652 16.968 -0.989 1.00 90.88 95 HIS A C 1
ATOM 742 O O . HIS A 1 95 ? 3.383 16.162 -0.411 1.00 90.88 95 HIS A O 1
ATOM 748 N N . SER A 1 96 ? 1.562 17.467 -0.410 1.00 89.50 96 SER A N 1
ATOM 749 C CA . SER A 1 96 ? 1.031 16.978 0.863 1.00 89.50 96 SER A CA 1
ATOM 750 C C . SER A 1 96 ? 0.153 15.754 0.632 1.00 89.50 96 SER A C 1
ATOM 752 O O . SER A 1 96 ? -0.677 15.758 -0.275 1.00 89.50 96 SER A O 1
ATOM 754 N N . VAL A 1 97 ? 0.292 14.740 1.483 1.00 91.75 97 VAL A N 1
ATOM 755 C CA . VAL A 1 97 ? -0.597 13.572 1.472 1.00 91.75 97 VAL A CA 1
ATOM 756 C C . VAL A 1 97 ? -1.841 13.891 2.284 1.00 91.75 97 VAL A C 1
ATOM 758 O O . VAL A 1 97 ? -1.738 14.219 3.467 1.00 91.75 97 VAL A O 1
ATOM 761 N N . GLU A 1 98 ? -3.007 13.786 1.657 1.00 91.88 98 GLU A N 1
ATOM 762 C CA . GLU A 1 98 ? -4.278 13.981 2.340 1.00 91.88 98 GLU A CA 1
ATOM 763 C C . GLU A 1 98 ? -4.511 12.859 3.353 1.00 91.88 98 GLU A C 1
ATOM 765 O O . GLU A 1 98 ? -4.299 11.681 3.060 1.00 91.88 98 GLU A O 1
ATOM 770 N N . GLN A 1 99 ? -4.929 13.229 4.561 1.00 91.50 99 GLN A N 1
ATOM 771 C CA . GLN A 1 99 ? -5.168 12.292 5.650 1.00 91.50 99 GLN A CA 1
ATOM 772 C C . GLN A 1 99 ? -6.659 12.223 5.941 1.00 91.50 99 GLN A C 1
ATOM 774 O O . GLN A 1 99 ? -7.276 13.237 6.262 1.00 91.50 99 GLN A O 1
ATOM 779 N N . VAL A 1 100 ? -7.216 11.018 5.867 1.00 93.00 100 VAL A N 1
ATOM 780 C CA . VAL A 1 100 ? -8.632 10.766 6.132 1.00 93.00 100 VAL A CA 1
ATOM 781 C C . VAL A 1 100 ? -8.761 9.733 7.237 1.00 93.00 100 VAL A C 1
ATOM 783 O O . VAL A 1 100 ? -8.126 8.682 7.204 1.00 93.00 100 VAL A O 1
ATOM 786 N N . GLU A 1 101 ? -9.603 10.014 8.220 1.00 93.12 101 GLU A N 1
ATOM 787 C CA . GLU A 1 101 ? -9.918 9.078 9.294 1.00 93.12 101 GLU A CA 1
ATOM 788 C C . GLU A 1 101 ? -11.148 8.244 8.922 1.00 93.12 101 GLU A C 1
ATOM 790 O O . GLU A 1 101 ? -12.167 8.772 8.479 1.00 93.12 101 GLU A O 1
ATOM 795 N N . ALA A 1 102 ? -11.049 6.928 9.095 1.00 92.94 102 ALA A N 1
ATOM 796 C CA . ALA A 1 102 ? -12.139 5.987 8.876 1.00 92.94 102 ALA A CA 1
ATOM 797 C C . ALA A 1 102 ? -12.507 5.313 10.201 1.00 92.94 102 ALA A C 1
ATOM 799 O O . ALA A 1 102 ? -11.920 4.292 10.569 1.00 92.94 102 ALA A O 1
ATOM 800 N N . ASP A 1 103 ? -13.479 5.890 10.909 1.00 91.75 103 ASP A N 1
ATOM 801 C CA . ASP A 1 103 ? -14.029 5.316 12.137 1.00 91.75 103 ASP A CA 1
ATOM 802 C C . ASP A 1 103 ? -14.956 4.135 11.817 1.00 91.75 103 ASP A C 1
ATOM 804 O O . ASP A 1 103 ? -16.041 4.287 11.257 1.00 91.75 103 ASP A O 1
ATOM 808 N N . LEU A 1 104 ? -14.501 2.930 12.160 1.00 90.62 104 LEU A N 1
ATOM 809 C CA . LEU A 1 104 ? -15.223 1.674 11.963 1.00 90.62 104 LEU A CA 1
ATOM 810 C C . LEU A 1 104 ? -16.150 1.336 13.140 1.00 90.62 104 LEU A C 1
ATOM 812 O O . LEU A 1 104 ? -16.858 0.332 13.081 1.00 90.62 104 LEU A O 1
ATOM 816 N N . LEU A 1 105 ? -16.122 2.129 14.214 1.00 88.06 105 LEU A N 1
ATOM 817 C CA . LEU A 1 105 ? -16.891 1.925 15.441 1.00 88.06 105 LEU A CA 1
ATOM 818 C C . LEU A 1 105 ? -17.808 3.109 15.768 1.00 88.06 105 LEU A C 1
ATOM 820 O O . LEU A 1 105 ? -18.261 3.208 16.904 1.00 88.06 105 LEU A O 1
ATOM 824 N N . GLN A 1 106 ? -18.137 3.955 14.789 1.00 77.00 106 GLN A N 1
ATOM 825 C CA . GLN A 1 106 ? -18.920 5.182 14.981 1.00 77.00 106 GLN A CA 1
ATOM 826 C C . GLN A 1 106 ? -20.238 4.977 15.764 1.00 77.00 106 GLN A C 1
ATOM 828 O O . GLN A 1 106 ? -20.653 5.855 16.518 1.00 77.00 106 GLN A O 1
ATOM 833 N N . ASP A 1 107 ? -20.862 3.799 15.646 1.00 78.19 107 ASP A N 1
ATOM 834 C CA . ASP A 1 107 ? -22.116 3.438 16.331 1.00 78.19 107 ASP A CA 1
ATOM 835 C C . ASP A 1 107 ? -21.921 2.672 17.662 1.00 78.19 107 ASP A C 1
ATOM 837 O O . ASP A 1 107 ? -22.893 2.239 18.287 1.00 78.19 107 ASP A O 1
ATOM 841 N N . GLN A 1 108 ? -20.680 2.443 18.102 1.00 75.31 108 GLN A N 1
ATOM 842 C CA . GLN A 1 108 ? -20.347 1.686 19.313 1.00 75.31 108 GLN A CA 1
ATOM 843 C C . GL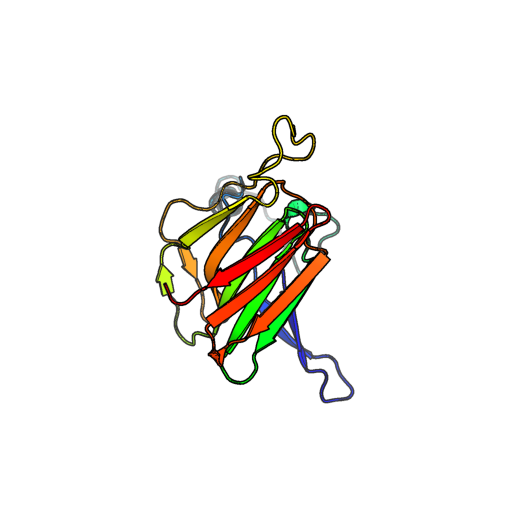N A 1 108 ? -19.750 2.595 20.390 1.00 75.31 108 GLN A C 1
ATOM 845 O O . GLN A 1 108 ? -18.562 2.912 20.398 1.00 75.31 108 GLN A O 1
ATOM 850 N N . GLU A 1 109 ? -20.572 2.963 21.368 1.00 73.75 109 GLU A N 1
ATOM 851 C CA . GLU A 1 109 ? -20.122 3.746 22.517 1.00 73.75 109 GLU A CA 1
ATOM 852 C C . GLU A 1 109 ? -19.239 2.912 23.467 1.00 73.75 109 GLU A C 1
ATOM 854 O O . GLU A 1 109 ? -19.524 1.752 23.773 1.00 73.75 109 GLU A O 1
ATOM 859 N N . GLY A 1 110 ? -18.170 3.521 23.990 1.00 70.00 110 GLY A N 1
ATOM 860 C CA . GLY A 1 110 ? -17.357 2.950 25.073 1.00 70.00 110 GLY A CA 1
ATOM 861 C C . GLY A 1 110 ? -16.203 2.039 24.645 1.00 70.00 110 GLY A C 1
ATOM 862 O O . GLY A 1 110 ? -15.546 1.451 25.511 1.00 70.00 110 GLY A O 1
ATOM 863 N N . TYR A 1 111 ? -15.907 1.929 23.346 1.00 73.44 111 TYR A N 1
ATOM 864 C CA . TYR A 1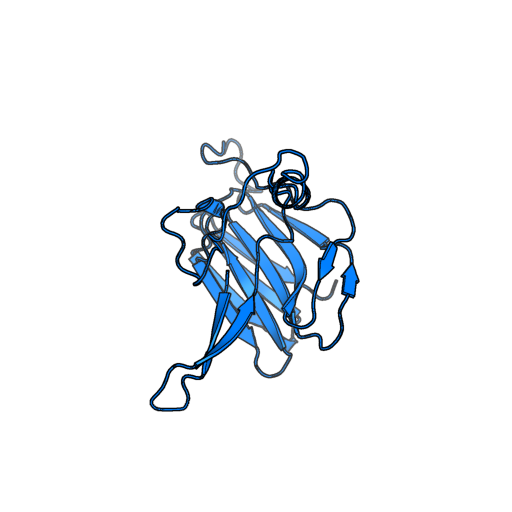 111 ? -14.701 1.239 22.897 1.00 73.44 111 TYR A CA 1
ATOM 865 C C . TYR A 1 111 ? -13.451 2.073 23.207 1.00 73.44 111 TYR A C 1
ATOM 867 O O . TYR A 1 111 ? -13.283 3.188 22.719 1.00 73.44 111 TYR A O 1
ATOM 875 N N . LEU A 1 112 ? -12.546 1.507 24.006 1.00 75.19 112 LEU A N 1
ATOM 876 C CA . LEU A 1 112 ? -11.234 2.083 24.279 1.00 75.19 112 LEU A CA 1
ATOM 877 C C . LEU A 1 112 ? -10.172 1.252 23.563 1.00 75.19 112 LEU A C 1
ATOM 879 O O . LEU A 1 112 ? -9.959 0.084 23.905 1.00 75.19 112 LEU A O 1
ATOM 883 N N . TRP A 1 113 ? -9.478 1.864 22.606 1.00 78.50 113 TRP A N 1
ATOM 884 C CA . TRP A 1 113 ? -8.315 1.247 21.982 1.00 78.50 113 TRP A CA 1
ATOM 885 C C . TRP A 1 113 ? -7.200 1.056 23.019 1.00 78.50 113 TRP A C 1
ATOM 887 O O . TRP A 1 113 ? -6.795 1.996 23.698 1.00 78.50 113 TRP A O 1
ATOM 897 N N . LYS A 1 114 ? -6.715 -0.182 23.158 1.00 76.00 114 LYS A N 1
ATOM 898 C CA . LYS A 1 114 ? -5.622 -0.557 24.081 1.00 76.00 114 LYS A CA 1
ATOM 899 C C . LYS A 1 114 ? -4.338 -0.968 23.350 1.00 76.00 114 LYS A C 1
ATOM 901 O O . LYS A 1 114 ? -3.461 -1.578 23.957 1.00 76.00 114 LYS A O 1
ATOM 906 N N . GLY A 1 115 ? -4.275 -0.732 22.041 1.00 75.88 115 GLY A N 1
ATOM 907 C CA . GLY A 1 115 ? -3.120 -1.070 21.213 1.00 75.88 115 GLY A CA 1
ATOM 908 C C . GLY A 1 115 ? -2.106 0.068 21.141 1.00 75.88 115 GLY A C 1
ATOM 909 O O . GLY A 1 115 ? -2.118 0.984 21.959 1.00 75.88 115 GLY A O 1
ATOM 910 N N . GLN A 1 116 ? -1.217 -0.002 20.151 1.00 77.38 116 GLN A N 1
ATOM 911 C CA . GLN A 1 116 ? -0.228 1.050 19.917 1.00 77.38 116 GLN A CA 1
ATOM 912 C C . GLN A 1 116 ? -0.885 2.358 19.465 1.00 77.38 116 GLN A C 1
ATOM 914 O O . GLN A 1 116 ? -1.981 2.337 18.912 1.00 77.38 116 GLN A O 1
ATOM 919 N N . GLU A 1 117 ? -0.203 3.478 19.683 1.00 81.38 117 GLU A N 1
ATOM 920 C CA . GLU A 1 117 ? -0.628 4.789 19.188 1.00 81.38 117 GLU A CA 1
ATOM 921 C C . GLU A 1 117 ? -0.459 4.905 17.669 1.00 81.38 117 GLU A C 1
ATOM 923 O O . GLU A 1 117 ? 0.355 4.203 17.065 1.00 81.38 117 GLU A O 1
ATOM 928 N N . CYS A 1 118 ? -1.239 5.804 17.064 1.00 81.50 118 CYS A N 1
ATOM 929 C CA . CYS A 1 118 ? -1.199 6.068 15.631 1.00 81.50 118 CYS A CA 1
ATOM 930 C C . CYS A 1 118 ? 0.145 6.688 15.243 1.00 81.50 118 CYS A C 1
ATOM 932 O O . CYS A 1 118 ? 0.623 7.597 15.920 1.00 81.50 118 CYS A O 1
ATOM 934 N N . LEU A 1 119 ? 0.721 6.257 14.119 1.00 82.38 119 LEU A N 1
ATOM 935 C CA . LEU A 1 119 ? 1.884 6.938 13.554 1.00 82.38 119 LEU A CA 1
ATOM 936 C C . LEU A 1 119 ? 1.509 8.360 13.128 1.00 82.38 119 LEU A C 1
ATOM 938 O O . LEU A 1 119 ? 0.511 8.566 12.435 1.00 82.38 119 LEU A O 1
ATOM 942 N N . CYS A 1 120 ? 2.345 9.328 13.495 1.00 81.56 120 CYS A N 1
ATOM 943 C CA . CYS A 1 120 ? 2.182 10.713 13.075 1.00 81.56 120 CYS A CA 1
ATOM 944 C C . CYS A 1 120 ? 2.557 10.852 11.599 1.00 81.56 120 CYS A C 1
ATOM 946 O O . CYS A 1 120 ? 3.714 10.650 11.220 1.00 81.56 120 CYS A O 1
ATOM 948 N N . ALA A 1 121 ? 1.588 11.202 10.761 1.00 83.25 121 ALA A N 1
ATOM 949 C CA . ALA A 1 121 ? 1.841 11.487 9.359 1.00 83.25 121 ALA A CA 1
ATOM 950 C C . ALA A 1 121 ? 2.416 12.905 9.171 1.00 83.25 121 ALA A C 1
ATOM 952 O O . ALA A 1 121 ? 2.179 13.803 9.981 1.00 83.25 121 ALA A O 1
ATOM 953 N N . CYS A 1 122 ? 3.218 13.093 8.122 1.00 82.50 122 CYS A N 1
ATOM 954 C CA . CYS A 1 122 ? 3.892 14.359 7.834 1.00 82.50 122 CYS A CA 1
ATOM 955 C C . CYS A 1 122 ? 2.856 15.476 7.580 1.00 82.50 122 CYS A C 1
ATOM 957 O O . CYS A 1 122 ? 2.037 15.333 6.673 1.00 82.50 122 CYS A O 1
ATOM 959 N N . PRO A 1 123 ? 2.876 16.591 8.340 1.00 76.81 123 PRO A N 1
ATOM 960 C CA . PRO A 1 123 ? 1.865 17.648 8.224 1.00 76.81 123 PRO A CA 1
ATOM 961 C C . PRO A 1 123 ? 2.103 18.618 7.053 1.00 76.81 123 PRO A C 1
ATOM 963 O O . PRO A 1 123 ? 1.272 19.486 6.801 1.00 76.81 123 PRO A O 1
ATOM 966 N N . GLY A 1 124 ? 3.245 18.518 6.369 1.00 84.50 124 GLY A N 1
ATOM 967 C CA . GLY A 1 124 ? 3.641 19.399 5.269 1.00 84.50 124 GLY A CA 1
ATOM 968 C C . GLY A 1 124 ? 3.860 18.649 3.954 1.00 84.50 124 GLY A C 1
ATOM 969 O O . GLY A 1 124 ? 3.718 17.424 3.912 1.00 84.50 124 GLY A O 1
ATOM 970 N N . PRO A 1 125 ? 4.211 19.372 2.878 1.00 88.00 125 PRO A N 1
ATOM 971 C CA . PRO A 1 125 ? 4.580 18.743 1.622 1.00 88.00 125 PRO A CA 1
ATOM 972 C C . PRO A 1 125 ? 5.815 17.855 1.805 1.00 88.00 125 PRO A C 1
ATOM 974 O O . PRO A 1 125 ? 6.747 18.193 2.537 1.00 88.00 125 PRO A O 1
ATOM 977 N N . VAL A 1 126 ? 5.801 16.703 1.143 1.00 90.44 126 VAL A N 1
ATOM 978 C CA . VAL A 1 126 ? 6.905 15.744 1.123 1.00 90.44 126 VAL A CA 1
ATOM 979 C C . VAL A 1 126 ? 7.352 15.587 -0.322 1.00 90.44 126 VAL A C 1
ATOM 981 O O . VAL A 1 126 ? 6.526 15.474 -1.226 1.00 90.44 126 VAL A O 1
ATOM 984 N N . ARG A 1 127 ? 8.668 15.581 -0.546 1.00 91.31 127 ARG A N 1
ATOM 985 C CA . ARG A 1 127 ? 9.248 15.318 -1.863 1.00 91.31 127 ARG A CA 1
ATOM 986 C C . ARG A 1 127 ? 9.306 13.816 -2.116 1.00 91.31 127 ARG A C 1
ATOM 988 O O . ARG A 1 127 ? 9.943 13.078 -1.360 1.00 91.31 127 ARG A O 1
ATOM 995 N N . PHE A 1 128 ? 8.668 13.382 -3.193 1.00 93.06 128 PHE A N 1
ATOM 996 C CA . PHE A 1 128 ? 8.666 12.006 -3.659 1.00 93.06 128 PHE A CA 1
ATOM 997 C C . PHE A 1 128 ? 9.447 11.885 -4.965 1.00 93.06 128 PHE A C 1
ATOM 999 O O . PHE A 1 128 ? 9.234 12.637 -5.914 1.00 93.06 128 PHE A O 1
ATOM 1006 N N . GLU A 1 129 ? 10.339 10.901 -5.007 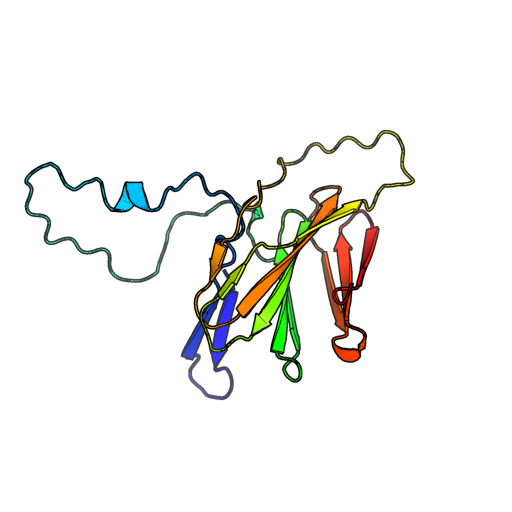1.00 93.75 129 GLU A N 1
ATOM 1007 C CA . GLU A 1 129 ? 11.058 10.507 -6.219 1.00 93.75 129 GLU A CA 1
ATOM 1008 C C . GLU A 1 129 ? 10.090 9.938 -7.279 1.00 93.75 129 GLU A C 1
ATOM 1010 O O . GLU A 1 129 ? 8.967 9.537 -6.938 1.00 93.75 129 GLU A O 1
ATOM 1015 N N . PRO A 1 130 ? 10.514 9.832 -8.551 1.00 95.44 130 PRO A N 1
ATOM 1016 C CA . PRO A 1 130 ? 9.746 9.138 -9.579 1.00 95.44 130 PRO A CA 1
ATOM 1017 C C . PRO A 1 130 ? 9.361 7.709 -9.164 1.00 95.44 130 PRO A C 1
ATOM 1019 O O . PRO A 1 130 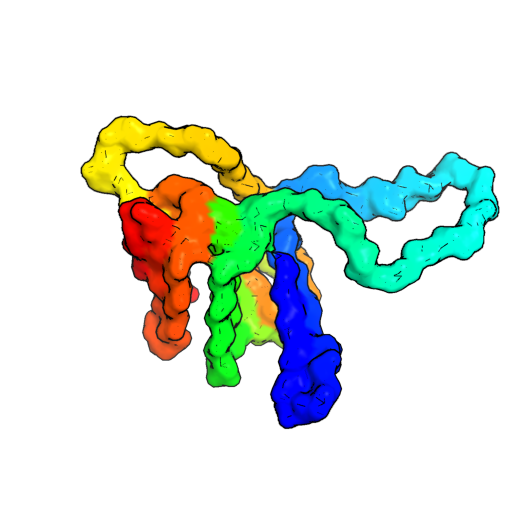? 10.144 6.969 -8.553 1.00 95.44 130 PRO A O 1
ATOM 1022 N N . GLY A 1 131 ? 8.146 7.298 -9.515 1.00 95.69 131 GLY A N 1
ATOM 1023 C CA . GLY A 1 131 ? 7.579 5.995 -9.184 1.00 95.69 131 GLY A CA 1
ATOM 1024 C C . GLY A 1 131 ? 6.203 6.107 -8.536 1.00 95.69 131 GLY A C 1
ATOM 1025 O O . GLY A 1 131 ? 5.397 6.949 -8.910 1.00 95.69 131 GLY A O 1
ATOM 1026 N N . PHE A 1 132 ? 5.900 5.221 -7.586 1.00 96.50 132 PHE A N 1
ATOM 1027 C CA . PHE A 1 132 ? 4.600 5.231 -6.912 1.00 96.50 132 PHE A CA 1
ATOM 1028 C C . PHE A 1 132 ? 4.581 6.272 -5.793 1.00 96.50 132 PHE A C 1
ATOM 1030 O O . PHE A 1 132 ? 5.206 6.075 -4.750 1.00 96.50 132 PHE A O 1
ATOM 1037 N N . GLN A 1 133 ? 3.832 7.349 -6.000 1.00 95.50 133 GLN A N 1
ATOM 1038 C CA . GLN A 1 133 ? 3.761 8.496 -5.102 1.00 95.50 133 GLN A CA 1
ATOM 1039 C C . GLN A 1 133 ? 2.420 8.486 -4.352 1.00 95.50 133 GLN A C 1
ATOM 1041 O O . GLN A 1 133 ? 1.368 8.387 -4.987 1.00 95.50 133 GLN A O 1
ATOM 1046 N N . PRO A 1 134 ? 2.418 8.523 -3.006 1.00 94.81 134 PRO A N 1
ATOM 1047 C CA . PRO A 1 134 ? 1.189 8.493 -2.222 1.00 94.81 134 PRO A CA 1
ATOM 1048 C C . PRO A 1 134 ? 0.482 9.843 -2.273 1.00 94.81 134 PRO A C 1
ATOM 1050 O O . PRO A 1 134 ? 1.121 10.863 -2.055 1.00 94.81 134 PRO A O 1
ATOM 1053 N N . PHE A 1 135 ? -0.828 9.855 -2.500 1.00 94.00 135 PHE A N 1
ATOM 1054 C CA . PHE A 1 135 ? -1.631 11.088 -2.494 1.00 94.00 135 PHE A CA 1
ATOM 1055 C C . PHE A 1 135 ? -2.676 11.104 -1.370 1.00 94.00 135 PHE A C 1
ATOM 1057 O O . PHE A 1 135 ? -2.958 12.168 -0.829 1.00 94.00 135 PHE A O 1
ATOM 1064 N N . VAL A 1 136 ? -3.156 9.929 -0.938 1.00 94.81 136 VAL A N 1
ATOM 1065 C CA . VAL A 1 136 ? -4.082 9.783 0.197 1.00 94.81 136 VAL A CA 1
ATOM 1066 C C . VAL A 1 136 ? -3.587 8.721 1.183 1.00 94.81 136 VAL A C 1
ATOM 1068 O O . VAL A 1 136 ? -3.136 7.634 0.798 1.00 94.81 136 VAL A O 1
ATOM 1071 N N . LEU A 1 137 ? -3.725 9.026 2.472 1.00 94.75 137 LEU A N 1
ATOM 1072 C CA . LEU A 1 137 ? -3.553 8.136 3.611 1.00 94.75 137 LEU A CA 1
ATOM 1073 C C . LEU A 1 137 ? -4.875 8.049 4.382 1.00 94.75 137 LEU A C 1
ATOM 1075 O O . LEU A 1 137 ? -5.281 8.994 5.050 1.00 94.75 137 LEU A O 1
ATOM 1079 N N . VAL A 1 138 ? -5.513 6.884 4.342 1.00 95.19 138 VAL A N 1
ATOM 1080 C CA . VAL A 1 138 ? -6.683 6.580 5.164 1.00 95.19 138 VAL A CA 1
ATOM 1081 C C . VAL A 1 138 ? -6.240 5.846 6.425 1.00 95.19 138 VAL A C 1
ATOM 1083 O O . VAL A 1 138 ? -5.592 4.799 6.350 1.00 95.19 138 VAL A O 1
ATOM 1086 N N . GLN A 1 139 ? -6.584 6.382 7.589 1.00 94.62 139 GLN A N 1
ATOM 1087 C CA . GLN A 1 139 ? -6.285 5.798 8.889 1.00 94.62 139 GLN A CA 1
ATOM 1088 C C . GLN A 1 139 ? -7.553 5.194 9.493 1.00 94.62 139 GLN A C 1
ATOM 1090 O O . GLN A 1 139 ? -8.493 5.912 9.824 1.00 94.62 139 GLN A O 1
ATOM 1095 N N . CYS A 1 140 ? -7.577 3.872 9.671 1.00 93.56 140 CYS A N 1
ATOM 1096 C CA . CYS A 1 140 ? -8.673 3.208 10.373 1.00 93.56 140 CYS A CA 1
ATOM 1097 C C . CYS A 1 140 ? -8.644 3.552 11.864 1.00 93.56 140 CYS A C 1
ATOM 1099 O O . CYS A 1 140 ? -7.573 3.545 12.477 1.00 93.56 140 CYS A O 1
ATOM 1101 N N . GLN A 1 141 ? -9.823 3.742 12.445 1.00 91.25 141 GLN A N 1
ATOM 1102 C CA . GLN A 1 141 ? -10.055 3.732 13.882 1.00 91.25 141 GLN A CA 1
ATOM 1103 C C . GLN A 1 141 ? -11.029 2.596 14.208 1.00 91.25 141 GLN A C 1
ATOM 1105 O O . GLN A 1 141 ? -12.114 2.540 13.630 1.00 91.25 141 GLN A O 1
ATOM 1110 N N . PRO A 1 142 ? -10.658 1.648 15.086 1.00 91.12 142 PRO A N 1
ATOM 1111 C CA . PRO A 1 142 ? -9.372 1.517 15.779 1.00 91.12 142 PRO A CA 1
ATOM 1112 C C . PRO A 1 142 ? -8.208 1.127 14.852 1.00 91.12 142 PRO A C 1
ATOM 1114 O O . PRO A 1 142 ? -8.432 0.628 13.748 1.00 91.12 142 PRO A O 1
ATOM 1117 N N . LEU A 1 143 ? -6.967 1.272 15.341 1.00 91.00 143 LEU A N 1
ATOM 1118 C CA . LEU A 1 143 ? -5.701 0.970 14.636 1.00 91.00 143 LEU A CA 1
ATOM 1119 C C . LEU A 1 143 ? -5.447 -0.546 14.472 1.00 91.00 143 LEU A C 1
ATOM 1121 O O . LEU A 1 143 ? -4.356 -1.061 14.727 1.00 91.00 143 LEU A O 1
ATOM 1125 N N . ALA A 1 144 ? -6.484 -1.287 14.097 1.00 91.81 144 ALA A N 1
ATOM 1126 C CA . ALA A 1 144 ? -6.458 -2.724 13.915 1.00 91.81 144 ALA A CA 1
ATOM 1127 C C . ALA A 1 144 ? -5.877 -3.118 12.551 1.00 91.81 144 ALA A C 1
ATOM 1129 O O . ALA A 1 144 ? -5.912 -2.369 11.575 1.00 91.81 144 ALA A O 1
ATOM 1130 N N . VAL A 1 145 ? -5.385 -4.353 12.482 1.00 94.06 145 VAL A N 1
ATOM 1131 C CA . VAL A 1 145 ? -4.785 -4.929 11.275 1.00 94.06 145 VAL A CA 1
ATOM 1132 C C . VAL A 1 145 ? -5.778 -4.926 10.119 1.00 94.06 145 VAL A C 1
ATOM 1134 O O . VAL A 1 145 ? -6.903 -5.413 10.255 1.00 94.06 145 VAL A O 1
ATOM 1137 N N . VAL A 1 146 ? -5.339 -4.438 8.955 1.00 95.69 146 VAL A N 1
ATOM 1138 C CA . VAL A 1 146 ? -6.132 -4.530 7.727 1.00 95.69 146 VAL A CA 1
ATOM 1139 C C . VAL A 1 146 ? -6.121 -5.972 7.220 1.00 95.69 146 VAL A C 1
ATOM 1141 O O . VAL A 1 146 ? -5.101 -6.513 6.791 1.00 95.69 146 VAL A O 1
ATOM 1144 N N . THR A 1 147 ? -7.286 -6.607 7.269 1.00 96.31 147 THR A N 1
ATOM 1145 C CA . THR A 1 147 ? -7.502 -8.013 6.902 1.00 96.31 147 THR A CA 1
ATOM 1146 C C . THR A 1 147 ? -7.977 -8.187 5.460 1.00 96.31 147 THR A C 1
ATOM 1148 O O . THR A 1 147 ? -7.790 -9.261 4.882 1.00 96.31 147 THR A O 1
ATOM 1151 N N . PHE A 1 148 ? -8.526 -7.133 4.851 1.00 95.56 148 PHE A N 1
ATOM 1152 C CA . PHE A 1 148 ? -9.058 -7.131 3.491 1.00 95.56 148 PHE A CA 1
ATOM 1153 C C . PHE A 1 148 ? -8.779 -5.799 2.788 1.00 95.56 148 PHE A C 1
ATOM 1155 O O . PHE A 1 148 ? -8.803 -4.749 3.425 1.00 95.56 148 PHE A O 1
ATOM 1162 N N . LEU A 1 149 ? -8.530 -5.860 1.477 1.00 97.50 149 LEU A N 1
ATOM 1163 C CA . LEU A 1 149 ? -8.313 -4.699 0.618 1.00 97.50 149 LEU A CA 1
ATOM 1164 C C . LEU A 1 149 ? -8.797 -5.005 -0.805 1.00 97.50 149 LEU A C 1
ATOM 1166 O O . LEU A 1 149 ? -8.421 -6.034 -1.371 1.00 97.50 149 LEU A O 1
ATOM 1170 N N . ALA A 1 150 ? -9.573 -4.100 -1.393 1.00 96.88 150 ALA A N 1
ATOM 1171 C CA . ALA A 1 150 ? -9.975 -4.134 -2.793 1.00 96.88 150 ALA A CA 1
ATOM 1172 C C . ALA A 1 150 ? -9.984 -2.721 -3.386 1.00 96.88 150 ALA A C 1
ATOM 1174 O O . ALA A 1 150 ? -10.382 -1.768 -2.725 1.00 96.88 150 ALA A O 1
ATOM 1175 N N . LEU A 1 151 ? -9.568 -2.599 -4.646 1.00 96.25 151 LEU A N 1
ATOM 1176 C CA . LEU A 1 151 ? -9.583 -1.349 -5.404 1.00 96.25 151 LEU A CA 1
ATOM 1177 C C . LEU A 1 151 ? -10.410 -1.545 -6.673 1.00 96.25 151 LEU A C 1
ATOM 1179 O O . LEU A 1 151 ? -10.181 -2.489 -7.433 1.00 96.25 151 LEU A O 1
ATOM 1183 N N . HIS A 1 152 ? -11.307 -0.601 -6.933 1.00 95.12 152 HIS A N 1
ATOM 1184 C CA . HIS A 1 152 ? -12.031 -0.477 -8.188 1.00 95.12 152 HIS A CA 1
ATOM 1185 C C . HIS A 1 152 ? -11.663 0.842 -8.874 1.00 95.12 152 HIS A C 1
ATOM 1187 O O . HIS A 1 152 ? -12.325 1.864 -8.698 1.00 95.12 152 HIS A O 1
ATOM 1193 N N . SER A 1 153 ? -10.604 0.813 -9.687 1.00 90.50 153 SER A N 1
ATOM 1194 C CA . SER A 1 153 ? -10.009 2.019 -10.280 1.00 90.50 153 SER A CA 1
ATOM 1195 C C . SER A 1 153 ? -10.950 2.818 -11.184 1.00 90.50 153 SER A C 1
ATOM 1197 O O . SER A 1 153 ? -10.826 4.031 -11.240 1.00 90.50 153 SER A O 1
ATOM 1199 N N . GLN A 1 154 ? -11.909 2.178 -11.861 1.00 90.88 154 GLN A N 1
ATOM 1200 C CA . GLN A 1 154 ? -12.873 2.883 -12.724 1.00 90.88 154 GLN A CA 1
ATOM 1201 C C . GLN A 1 154 ? -13.924 3.678 -11.945 1.00 90.88 154 GLN A C 1
ATOM 1203 O O . GLN A 1 154 ? -14.557 4.560 -12.510 1.00 90.88 154 GLN A O 1
ATOM 1208 N N . TRP A 1 155 ? -14.173 3.304 -10.689 1.00 92.69 155 TRP A N 1
ATOM 1209 C CA . TRP A 1 155 ? -15.122 4.009 -9.819 1.00 92.69 155 TRP A CA 1
ATOM 1210 C C . TRP A 1 155 ? -14.391 4.868 -8.794 1.00 92.69 155 TRP A C 1
ATOM 1212 O O . TRP A 1 155 ? -15.043 5.495 -7.976 1.00 92.69 155 TRP A O 1
ATOM 1222 N N . HIS A 1 156 ? -13.054 4.860 -8.827 1.00 92.88 156 HIS A N 1
ATOM 1223 C CA . HIS A 1 156 ? -12.203 5.520 -7.847 1.00 92.88 156 HIS A CA 1
ATOM 1224 C C . HIS A 1 156 ? -12.522 5.116 -6.397 1.00 92.88 156 HIS A C 1
ATOM 1226 O O . HIS A 1 156 ? -12.440 5.917 -5.473 1.00 92.88 156 HIS A O 1
ATOM 1232 N N . LEU A 1 157 ? -12.875 3.841 -6.186 1.00 95.81 157 LEU A N 1
ATOM 1233 C CA . LEU A 1 157 ? -13.247 3.320 -4.871 1.00 95.81 157 LEU A CA 1
ATOM 1234 C C . LEU A 1 157 ? -12.205 2.349 -4.330 1.00 95.81 157 LEU A C 1
ATOM 1236 O O . LEU A 1 157 ? -11.769 1.426 -5.025 1.00 95.81 157 LEU A O 1
ATOM 1240 N N . VAL A 1 158 ? -11.894 2.490 -3.046 1.00 96.81 158 VAL A N 1
ATOM 1241 C CA . VAL A 1 158 ? -11.132 1.515 -2.265 1.00 96.81 158 VAL A CA 1
ATOM 1242 C C . VAL A 1 158 ? -11.998 0.998 -1.129 1.00 96.81 158 VAL A C 1
ATOM 1244 O O . VAL A 1 158 ? -12.546 1.767 -0.349 1.00 96.81 158 VAL A O 1
ATOM 1247 N N . ALA A 1 159 ? -12.089 -0.320 -1.007 1.00 96.88 159 ALA A N 1
ATOM 1248 C CA . ALA A 1 159 ? -12.688 -0.985 0.138 1.00 96.88 159 ALA A CA 1
ATOM 1249 C C . ALA A 1 159 ? -11.591 -1.622 0.990 1.00 96.88 159 ALA A C 1
ATOM 1251 O O . ALA A 1 159 ? -10.702 -2.301 0.470 1.00 96.88 159 ALA A O 1
ATOM 1252 N N . PHE A 1 160 ? -11.667 -1.452 2.303 1.00 97.12 160 PHE A N 1
ATOM 1253 C CA . PHE A 1 160 ? -10.742 -2.072 3.249 1.00 97.12 160 PHE A CA 1
ATOM 1254 C C . PHE A 1 160 ? -11.478 -2.508 4.511 1.00 97.12 160 PHE A C 1
ATOM 1256 O O . PHE A 1 160 ? -12.504 -1.940 4.875 1.00 97.12 160 PHE A O 1
ATOM 1263 N N . GLY A 1 161 ? -10.963 -3.545 5.169 1.00 96.06 161 GLY A N 1
ATOM 1264 C CA . GLY A 1 161 ? -11.592 -4.113 6.358 1.00 96.06 161 GLY A CA 1
ATOM 1265 C C . GLY A 1 161 ? -10.593 -4.504 7.432 1.00 96.06 161 GLY A C 1
ATOM 1266 O O . GLY A 1 161 ? -9.496 -4.976 7.134 1.00 96.06 161 GLY A O 1
ATOM 1267 N N . THR A 1 162 ? -10.995 -4.343 8.685 1.00 95.38 162 THR A N 1
ATOM 1268 C CA . THR A 1 162 ? -10.269 -4.786 9.881 1.00 95.38 162 THR A CA 1
ATOM 1269 C C . THR A 1 162 ? -11.094 -5.841 10.623 1.00 95.38 162 THR A C 1
ATOM 1271 O O . THR A 1 162 ? -12.153 -6.261 10.160 1.00 95.38 162 THR A O 1
ATOM 1274 N N . SER A 1 163 ? -10.635 -6.284 11.793 1.00 92.81 163 SER A N 1
ATOM 1275 C CA . SER A 1 163 ? -11.427 -7.148 12.679 1.00 92.81 163 SER A CA 1
ATOM 1276 C C . SER A 1 163 ? -12.708 -6.495 13.211 1.00 92.81 163 SER A C 1
ATOM 1278 O O . SER A 1 163 ? -13.561 -7.202 13.739 1.00 92.81 163 SER A O 1
ATOM 1280 N N . HIS A 1 164 ? -12.832 -5.168 13.116 1.00 91.31 164 HIS A N 1
ATOM 1281 C CA . HIS A 1 164 ? -13.948 -4.407 13.685 1.00 91.31 164 HIS A CA 1
ATOM 1282 C C . HIS A 1 164 ? -15.023 -4.033 12.663 1.00 91.31 164 HIS A C 1
ATOM 1284 O O . HIS A 1 164 ? -16.144 -3.731 13.053 1.00 91.31 164 HIS A O 1
ATOM 1290 N N . GLY A 1 165 ? -14.716 -4.089 11.367 1.00 93.19 165 GLY A N 1
ATOM 1291 C CA . GLY A 1 165 ? -15.643 -3.682 10.319 1.00 93.19 165 GLY A CA 1
ATOM 1292 C C . GLY A 1 165 ? -14.932 -3.435 8.997 1.00 93.19 165 GLY A C 1
ATOM 1293 O O . GLY A 1 165 ? -13.781 -3.834 8.807 1.00 93.19 165 GLY A O 1
ATOM 1294 N N . PHE A 1 166 ? -15.619 -2.765 8.081 1.00 95.12 166 PHE A N 1
ATOM 1295 C CA . PHE A 1 166 ? -15.066 -2.357 6.796 1.00 95.12 166 PHE A CA 1
ATOM 1296 C C . PHE A 1 166 ? -15.549 -0.958 6.429 1.00 95.12 166 PHE A C 1
ATOM 1298 O O . PHE A 1 166 ? -16.594 -0.518 6.898 1.00 95.12 166 PHE A O 1
ATOM 1305 N N . SER A 1 167 ? -14.783 -0.284 5.581 1.00 94.62 167 SER A N 1
ATOM 1306 C CA . SER A 1 167 ? -15.139 1.015 5.024 1.00 94.62 167 SER A CA 1
ATOM 1307 C C . SER A 1 167 ? -14.919 1.021 3.515 1.00 94.62 167 SER A C 1
ATOM 1309 O O . SER A 1 167 ? -14.149 0.221 2.968 1.00 94.62 167 SER A O 1
ATOM 1311 N N . LEU A 1 168 ? -15.650 1.910 2.851 1.00 95.38 168 LEU A N 1
ATOM 1312 C CA . LEU A 1 168 ? -15.544 2.207 1.434 1.00 95.38 168 LEU A CA 1
ATOM 1313 C C . LEU A 1 168 ? -15.150 3.677 1.308 1.00 95.38 168 LEU A C 1
ATOM 1315 O O . LEU A 1 168 ? -15.843 4.549 1.823 1.00 95.38 168 LEU A O 1
ATOM 1319 N N . PHE A 1 169 ? -14.043 3.930 0.627 1.00 95.00 169 PHE A N 1
ATOM 1320 C CA . PHE A 1 169 ? -13.461 5.250 0.463 1.00 95.00 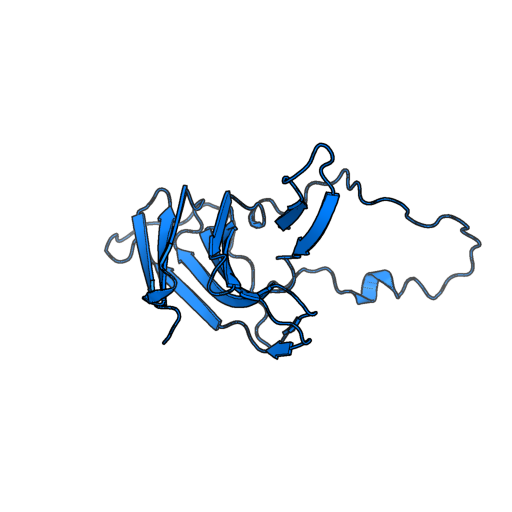169 PHE A CA 1
ATOM 1321 C C . PHE A 1 169 ? -13.428 5.628 -1.018 1.00 95.00 169 PHE A C 1
ATOM 1323 O O . PHE A 1 169 ? -12.960 4.840 -1.846 1.00 95.00 169 PHE A O 1
ATOM 1330 N N . ASP A 1 170 ? -13.939 6.816 -1.333 1.00 93.81 170 ASP A N 1
ATOM 1331 C CA . ASP A 1 170 ? -13.859 7.440 -2.654 1.00 93.81 170 ASP A CA 1
ATOM 1332 C C . ASP A 1 170 ? -12.616 8.324 -2.702 1.00 93.81 170 ASP A C 1
ATOM 1334 O O . ASP A 1 170 ? -12.469 9.232 -1.893 1.00 93.81 170 ASP A O 1
ATOM 1338 N N . HIS A 1 171 ? -11.712 8.020 -3.628 1.00 87.19 171 HIS A N 1
ATOM 1339 C CA . HIS A 1 171 ? -10.429 8.700 -3.756 1.00 87.19 171 HIS A CA 1
ATOM 1340 C C . HIS A 1 171 ? -10.383 9.714 -4.904 1.00 87.19 171 HIS A C 1
ATOM 1342 O O . HIS A 1 171 ? -9.294 10.085 -5.348 1.00 87.19 171 HIS A O 1
ATOM 1348 N N . GLN A 1 172 ? -11.545 10.093 -5.442 1.00 82.81 172 GLN A N 1
ATOM 1349 C CA . GLN A 1 172 ? -11.674 11.135 -6.461 1.00 82.81 172 GLN A CA 1
ATOM 1350 C C . GLN A 1 172 ? -12.112 12.496 -5.894 1.00 82.81 172 GLN A C 1
ATOM 1352 O O . GLN A 1 172 ? -12.091 13.477 -6.643 1.00 82.81 172 GLN A O 1
ATOM 1357 N N . GLN A 1 173 ? -12.584 12.533 -4.644 1.00 56.22 173 GLN A N 1
ATOM 1358 C CA . GLN A 1 173 ? -13.140 13.725 -3.988 1.00 56.22 173 GLN A CA 1
ATOM 1359 C C . GLN A 1 173 ? -12.086 14.514 -3.230 1.00 56.22 173 GLN A C 1
ATOM 1361 O O . GLN A 1 173 ? -11.173 13.862 -2.685 1.00 56.22 173 GLN A O 1
#

Sequence (173 aa):
MVRFWDASGMCLLLLYKLSTVQVFLTNTDPSESLTAQGQDEWSLLCKVGSFDPHSDDPQLGIQKIFLCKYSGYLVVATTAGQVRLLELNDEEVEHSVEQVEADLLQDQEGYLWKGQECLCACPGPVRFEPGFQPFVLVQCQPLAVVTFLALHSQWHLVAFGTSHGFSLFDHQQ

Secondary structure (DSSP, 8-state):
-EEEEE-SSSS-EEEEEE--GGGB--S--GGGGT--TTS---------SS---S---GGG-EEEEEE-TTT-EEEEEETTSEEEEEEEESS-EEEPPEEEEEES-TT-TT----SPPPP-B-SS-EEE-SEEEEEEEEEEES-----EEEEETTTTEEEEE-SS-EEEEES--